Protein AF-A0AAW9W8R6-F1 (afdb_monomer_lite)

Organism: Streptococcus pneumoniae (NCBI:txid1313)

InterPro domains:
  IPR022267 Accessory Sec system protein Asp2 [PF16929] (9-100)

Sequence (101 aa):
VLIEDGQYSRDLFSYVKYFEPYTLFYNQNLQINDREVVDFLKKRCAQAIDFLSPQQLINDLSKSLFGGGYGDKLFPPTIQVNPNFTGAISYQGLDYVSLEG

Secondary structure (DSSP, 8-state):
-EE--GGGTTGGGGGGGG--TT--EEETT-----HHHHHHHHHTTPEEE--S-HHHHHHHHHHH--SS-------GGG----TT--SEEEEETTTEEEEE-

Structure (mmCIF, N/CA/C/O backbone):
data_AF-A0AAW9W8R6-F1
#
_entry.id   AF-A0AAW9W8R6-F1
#
loop_
_atom_site.group_PDB
_atom_site.id
_atom_site.type_symbol
_atom_site.label_atom_id
_atom_site.label_alt_id
_atom_site.label_comp_id
_atom_site.label_asym_id
_atom_site.label_entity_id
_atom_site.label_seq_id
_atom_sit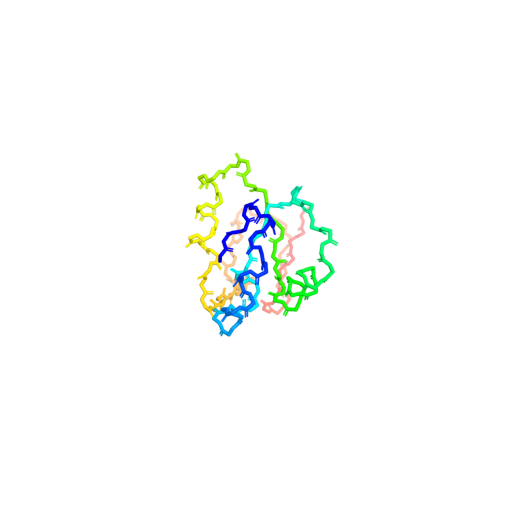e.pdbx_PDB_ins_code
_atom_site.Cartn_x
_atom_site.Cartn_y
_atom_site.Cartn_z
_atom_site.occupancy
_atom_site.B_iso_or_equiv
_atom_site.auth_seq_id
_atom_site.auth_comp_id
_atom_site.auth_asym_id
_atom_site.auth_atom_id
_atom_site.pdbx_PDB_model_num
ATOM 1 N N . VAL A 1 1 ? 10.897 4.285 -9.248 1.00 91.69 1 VAL A N 1
ATOM 2 C CA . VAL A 1 1 ? 11.190 4.435 -10.699 1.00 91.69 1 VAL A CA 1
ATOM 3 C C . VAL A 1 1 ? 9.977 4.000 -11.492 1.00 91.69 1 VAL A C 1
ATOM 5 O O . VAL A 1 1 ? 9.395 2.986 -11.128 1.00 91.69 1 VAL A O 1
ATOM 8 N N . LEU A 1 2 ? 9.606 4.751 -12.530 1.00 93.69 2 LEU A N 1
ATOM 9 C CA . LEU A 1 2 ? 8.534 4.389 -13.461 1.00 93.69 2 LEU A CA 1
ATOM 10 C C . LEU A 1 2 ? 9.154 3.848 -14.757 1.00 93.69 2 LEU A C 1
ATOM 12 O O . LEU A 1 2 ? 10.048 4.482 -15.310 1.00 93.69 2 LEU A O 1
ATOM 16 N N . ILE A 1 3 ? 8.700 2.684 -15.213 1.00 92.12 3 ILE A N 1
ATOM 17 C CA . ILE A 1 3 ? 9.134 2.017 -16.443 1.00 92.12 3 ILE A CA 1
ATOM 18 C C . ILE A 1 3 ? 7.966 2.069 -17.423 1.00 92.12 3 ILE A C 1
ATOM 20 O O . ILE A 1 3 ? 6.991 1.327 -17.295 1.00 92.12 3 ILE A O 1
ATOM 24 N N . GLU A 1 4 ? 8.054 2.987 -18.376 1.00 88.25 4 GLU A N 1
ATOM 25 C CA . GLU A 1 4 ? 7.040 3.153 -19.418 1.00 88.25 4 GLU A CA 1
ATOM 26 C C . GLU A 1 4 ? 7.368 2.319 -20.661 1.00 88.25 4 GLU A C 1
ATOM 28 O O . GLU A 1 4 ? 6.481 1.678 -21.221 1.00 88.25 4 GLU A O 1
ATOM 33 N N . ASP A 1 5 ? 8.651 2.253 -21.028 1.00 86.19 5 ASP A N 1
ATOM 34 C CA . ASP A 1 5 ? 9.152 1.445 -22.138 1.00 86.19 5 ASP A CA 1
ATOM 35 C C . ASP A 1 5 ? 10.074 0.322 -21.636 1.00 86.19 5 ASP A C 1
ATOM 37 O O . ASP A 1 5 ? 11.082 0.543 -20.958 1.00 86.19 5 ASP A O 1
ATOM 41 N N . GLY A 1 6 ? 9.726 -0.910 -22.003 1.00 82.62 6 GLY A N 1
ATOM 42 C CA . GLY A 1 6 ? 10.458 -2.121 -21.653 1.00 82.62 6 GLY A CA 1
ATOM 43 C C . GLY A 1 6 ? 11.820 -2.233 -22.341 1.00 82.62 6 GLY A C 1
ATOM 44 O O . GLY A 1 6 ? 12.691 -2.930 -21.819 1.00 82.62 6 GLY A O 1
ATOM 45 N N . GLN A 1 7 ? 12.040 -1.533 -23.460 1.00 85.75 7 GLN A N 1
ATOM 46 C CA . GLN A 1 7 ? 13.272 -1.628 -24.258 1.00 85.75 7 GLN A CA 1
ATOM 47 C C . GLN A 1 7 ? 14.533 -1.253 -23.467 1.00 85.75 7 GLN A C 1
ATOM 49 O O . GLN A 1 7 ? 15.575 -1.882 -23.636 1.00 85.75 7 GLN A O 1
ATOM 54 N N . TYR A 1 8 ? 14.421 -0.295 -22.544 1.00 85.75 8 TYR A N 1
ATOM 55 C CA . TYR A 1 8 ? 15.539 0.206 -21.732 1.00 85.75 8 TYR A CA 1
ATOM 56 C C . TYR A 1 8 ? 15.659 -0.484 -20.369 1.00 85.75 8 TYR A C 1
ATOM 58 O O . TYR A 1 8 ? 16.489 -0.121 -19.538 1.00 85.75 8 TYR A O 1
ATOM 66 N N . SER A 1 9 ? 14.837 -1.502 -20.099 1.00 87.56 9 SER A N 1
ATOM 67 C CA . SER A 1 9 ? 14.789 -2.118 -18.768 1.00 87.56 9 SER A CA 1
ATOM 68 C C . SER A 1 9 ? 16.082 -2.848 -18.390 1.00 87.56 9 SER A C 1
ATOM 70 O O . SER A 1 9 ? 16.368 -2.993 -17.203 1.00 87.56 9 SER A O 1
ATOM 72 N N . ARG A 1 10 ? 16.894 -3.272 -19.369 1.00 90.88 10 ARG A N 1
ATOM 73 C CA . ARG A 1 10 ? 18.225 -3.849 -19.110 1.00 90.88 10 ARG A CA 1
ATOM 74 C C . ARG A 1 10 ? 19.202 -2.835 -18.522 1.00 90.88 10 ARG A C 1
ATOM 76 O O . ARG A 1 10 ? 20.010 -3.204 -17.672 1.00 90.88 10 ARG A O 1
ATOM 83 N N . ASP A 1 11 ? 19.103 -1.565 -18.906 1.00 91.06 11 ASP A N 1
ATOM 84 C CA . ASP A 1 11 ? 20.018 -0.519 -18.434 1.00 91.06 11 ASP A CA 1
ATOM 85 C C . ASP A 1 11 ? 19.875 -0.294 -16.919 1.00 91.06 11 ASP A C 1
ATOM 87 O O . ASP A 1 11 ? 20.824 0.095 -16.233 1.00 91.06 11 ASP A O 1
ATOM 91 N N . LEU A 1 12 ? 18.707 -0.641 -16.362 1.00 90.81 12 LEU A N 1
ATOM 92 C CA . LEU A 1 12 ? 18.425 -0.598 -14.928 1.00 90.81 12 LEU A CA 1
ATOM 93 C C . LEU A 1 12 ? 19.276 -1.583 -14.115 1.00 90.81 12 LEU A C 1
ATOM 95 O O . LEU A 1 12 ? 19.459 -1.370 -12.915 1.00 90.81 12 LEU A O 1
ATOM 99 N N . PHE A 1 13 ? 19.836 -2.634 -14.726 1.00 92.19 13 PHE A N 1
ATOM 100 C CA . PHE A 1 13 ? 20.646 -3.626 -14.009 1.00 92.19 13 PHE A CA 1
ATOM 101 C C . PHE A 1 13 ? 21.887 -2.990 -13.375 1.00 92.19 13 PHE A C 1
ATOM 103 O O . PHE A 1 13 ? 22.252 -3.334 -12.251 1.00 92.19 13 PHE A O 1
ATOM 110 N N . SER A 1 14 ? 22.473 -1.985 -14.031 1.00 93.19 14 SER A N 1
ATOM 111 C CA . SER A 1 14 ? 23.612 -1.216 -13.510 1.00 93.19 14 SER A CA 1
ATOM 112 C C . SER A 1 14 ? 23.280 -0.438 -12.229 1.00 93.19 14 SER A C 1
ATOM 114 O O . SER A 1 14 ? 24.167 -0.119 -11.436 1.00 93.19 14 SER A O 1
ATOM 116 N N . TYR A 1 15 ? 21.995 -0.168 -11.988 1.00 91.38 15 TYR A N 1
ATOM 117 C CA . TYR A 1 15 ? 21.492 0.614 -10.857 1.00 91.38 15 TYR A CA 1
ATOM 118 C C . TYR A 1 15 ? 20.759 -0.241 -9.818 1.00 91.38 15 TYR A C 1
ATOM 120 O O . TYR A 1 15 ? 20.191 0.291 -8.867 1.00 91.38 15 TYR A O 1
ATOM 128 N N . VAL A 1 16 ? 20.823 -1.571 -9.938 1.00 89.94 16 VAL A N 1
ATOM 129 C CA . VAL A 1 16 ? 20.070 -2.536 -9.118 1.00 89.94 16 VAL A CA 1
ATOM 130 C C . VAL A 1 16 ? 20.215 -2.345 -7.605 1.00 89.94 16 VAL A C 1
ATOM 132 O O . VAL A 1 16 ? 19.304 -2.697 -6.855 1.00 89.94 16 VAL A O 1
ATOM 135 N N . LYS A 1 17 ? 21.348 -1.800 -7.146 1.00 91.12 17 LYS A N 1
ATOM 136 C CA . LYS A 1 17 ? 21.638 -1.536 -5.728 1.00 91.12 17 LYS A CA 1
ATOM 137 C C . LYS A 1 17 ? 20.869 -0.345 -5.143 1.00 91.12 17 LYS A C 1
ATOM 139 O O . LYS A 1 17 ? 20.807 -0.226 -3.929 1.00 91.12 17 LYS A O 1
ATOM 144 N N . TYR A 1 18 ? 20.312 0.518 -5.990 1.00 91.06 18 TYR A N 1
ATOM 145 C CA . TYR A 1 18 ? 19.547 1.700 -5.582 1.00 91.06 18 TYR A CA 1
ATOM 146 C C . TYR A 1 18 ? 18.038 1.448 -5.536 1.00 91.06 18 TYR A C 1
ATOM 148 O O . TYR A 1 18 ? 17.286 2.322 -5.118 1.00 91.06 18 TYR A O 1
ATOM 156 N N . PHE A 1 19 ? 17.584 0.277 -5.988 1.00 91.25 19 PHE A N 1
ATOM 157 C CA . PHE A 1 19 ? 16.168 -0.066 -6.007 1.00 91.25 19 PHE A CA 1
ATOM 158 C C . PHE A 1 19 ? 15.819 -0.934 -4.810 1.00 91.25 19 PHE A C 1
ATOM 160 O O . PHE A 1 19 ? 16.202 -2.106 -4.741 1.00 91.25 19 PHE A O 1
ATOM 167 N N . GLU A 1 20 ? 15.061 -0.351 -3.891 1.00 91.19 20 GLU A N 1
ATOM 168 C CA . GLU A 1 20 ? 14.418 -1.086 -2.812 1.00 91.19 20 GLU A CA 1
ATOM 169 C C . GLU A 1 20 ? 13.230 -1.898 -3.358 1.00 91.19 20 GLU A C 1
ATOM 171 O O . GLU A 1 20 ? 12.625 -1.506 -4.368 1.00 91.19 20 GLU A O 1
ATOM 176 N N . PRO A 1 21 ? 12.872 -3.031 -2.726 1.00 92.75 21 PRO A N 1
ATOM 177 C CA . PRO A 1 21 ? 11.663 -3.765 -3.079 1.00 92.75 21 PRO A CA 1
ATOM 178 C C . PRO A 1 21 ? 10.434 -2.850 -3.126 1.00 92.75 21 PRO A C 1
ATOM 180 O O . PRO A 1 21 ? 10.317 -1.930 -2.323 1.00 92.75 21 PRO A O 1
ATOM 183 N N . TYR A 1 22 ? 9.515 -3.109 -4.057 1.00 93.31 22 TYR A N 1
ATOM 184 C CA . TYR A 1 22 ? 8.263 -2.356 -4.227 1.00 93.31 22 TYR A CA 1
ATOM 185 C C . TYR A 1 22 ? 8.407 -0.892 -4.688 1.00 93.31 22 TYR A C 1
ATOM 187 O O . TYR A 1 22 ? 7.396 -0.205 -4.805 1.00 93.31 22 TYR A O 1
ATOM 195 N N . THR A 1 23 ? 9.614 -0.414 -5.024 1.00 93.00 23 THR A N 1
ATOM 196 C CA . THR A 1 23 ? 9.844 0.971 -5.508 1.00 93.00 23 THR A CA 1
ATOM 197 C C . THR A 1 23 ? 9.993 1.096 -7.032 1.00 93.00 23 THR A C 1
ATOM 199 O O . THR A 1 23 ? 10.183 2.195 -7.573 1.00 93.00 23 THR A O 1
ATOM 202 N N . LEU A 1 24 ? 9.914 -0.030 -7.746 1.00 94.44 24 LEU A N 1
ATOM 203 C CA . LEU A 1 24 ? 9.851 -0.092 -9.205 1.00 94.44 24 LEU A CA 1
ATOM 204 C C . LEU A 1 24 ? 8.398 -0.258 -9.645 1.00 94.44 24 LEU A C 1
ATOM 206 O O . LEU A 1 24 ? 7.696 -1.132 -9.143 1.00 94.44 24 LEU A O 1
ATOM 210 N N . PHE A 1 25 ? 7.982 0.540 -10.619 1.00 94.69 25 PHE A N 1
ATOM 211 C CA . PHE A 1 25 ? 6.635 0.533 -11.174 1.00 94.69 25 PHE A CA 1
ATOM 212 C C . PHE A 1 25 ? 6.727 0.418 -12.686 1.00 94.69 25 PHE A C 1
ATOM 214 O O . PHE A 1 25 ? 7.562 1.088 -13.289 1.00 94.69 25 PHE A O 1
ATOM 221 N N . TYR A 1 26 ? 5.882 -0.393 -13.305 1.00 94.25 26 TYR A N 1
ATOM 222 C CA . TYR A 1 26 ? 5.804 -0.505 -14.758 1.00 94.25 26 TYR A CA 1
ATOM 223 C C . TYR A 1 26 ? 4.356 -0.428 -15.222 1.00 94.25 26 TYR A C 1
ATOM 225 O O . TYR A 1 26 ? 3.445 -0.788 -14.474 1.00 94.25 26 TYR A O 1
ATOM 233 N N . ASN A 1 27 ? 4.143 0.042 -16.451 1.00 92.75 27 ASN A N 1
ATOM 234 C CA . ASN A 1 27 ? 2.806 0.075 -17.032 1.00 92.75 27 ASN A CA 1
ATOM 235 C C . ASN A 1 27 ? 2.241 -1.354 -17.099 1.00 92.75 27 ASN A C 1
ATOM 237 O O . ASN A 1 27 ? 2.873 -2.241 -17.666 1.00 92.75 27 ASN A O 1
ATOM 241 N N . GLN A 1 28 ? 1.052 -1.588 -16.549 1.00 91.44 28 GLN A N 1
ATOM 242 C CA . GLN A 1 28 ? 0.420 -2.914 -16.508 1.00 91.44 28 GLN A CA 1
ATOM 243 C C . GLN A 1 28 ? 0.243 -3.575 -17.886 1.00 91.44 28 GLN A C 1
ATOM 245 O O . GLN A 1 28 ? 0.196 -4.798 -17.984 1.00 91.44 28 GLN A O 1
ATOM 250 N N . ASN A 1 29 ? 0.175 -2.776 -18.953 1.00 90.12 29 ASN A N 1
ATOM 251 C CA . ASN A 1 29 ? 0.037 -3.261 -20.325 1.00 90.12 29 ASN A CA 1
ATOM 252 C C . ASN A 1 29 ? 1.388 -3.551 -21.002 1.00 90.12 29 ASN A C 1
ATOM 254 O O . ASN A 1 29 ? 1.424 -3.942 -22.171 1.00 90.12 29 ASN A O 1
ATOM 258 N N . LEU A 1 30 ? 2.502 -3.347 -20.294 1.00 89.62 30 LEU A N 1
ATOM 259 C CA . LEU A 1 30 ? 3.843 -3.513 -20.831 1.00 89.62 30 LEU A CA 1
ATOM 260 C C . LEU A 1 30 ? 4.143 -4.990 -21.116 1.00 89.62 30 LEU A C 1
ATOM 262 O O . LEU A 1 30 ? 4.090 -5.842 -20.230 1.00 89.62 30 LEU A O 1
ATOM 266 N N . GLN A 1 31 ? 4.515 -5.282 -22.362 1.00 87.81 31 GLN A N 1
ATOM 267 C CA . GLN A 1 31 ? 4.947 -6.611 -22.786 1.00 87.81 31 GLN A CA 1
ATOM 268 C C . GLN A 1 31 ? 6.471 -6.706 -22.708 1.00 87.81 31 GLN A C 1
ATOM 270 O O . GLN A 1 31 ? 7.183 -6.026 -23.447 1.00 87.81 31 GLN A O 1
ATOM 275 N N . ILE A 1 32 ? 6.977 -7.566 -21.823 1.00 87.00 32 ILE A N 1
ATOM 276 C CA . ILE A 1 32 ? 8.412 -7.821 -21.668 1.00 87.00 32 ILE A CA 1
ATOM 277 C C . ILE A 1 32 ? 8.690 -9.271 -22.052 1.00 87.00 32 ILE A C 1
ATOM 279 O O . ILE A 1 32 ? 8.360 -10.199 -21.318 1.00 87.00 32 ILE A O 1
ATOM 283 N N . ASN A 1 33 ? 9.333 -9.459 -23.203 1.00 86.94 33 ASN A N 1
ATOM 284 C CA . ASN A 1 33 ? 9.701 -10.787 -23.709 1.00 86.94 33 ASN A CA 1
ATOM 285 C C . ASN A 1 33 ? 11.053 -11.279 -23.168 1.00 86.94 33 ASN A C 1
ATOM 287 O O . ASN A 1 33 ? 11.403 -12.451 -23.309 1.00 86.94 33 ASN A O 1
ATOM 291 N N . ASP A 1 34 ? 11.826 -10.382 -22.560 1.00 91.12 34 ASP A N 1
ATOM 292 C CA . ASP A 1 34 ? 13.139 -10.686 -22.017 1.00 91.12 34 ASP A CA 1
ATOM 293 C C . ASP A 1 34 ? 13.044 -11.329 -20.628 1.00 91.12 34 ASP A C 1
ATOM 295 O O . ASP A 1 34 ? 12.611 -10.706 -19.657 1.00 91.12 34 ASP A O 1
ATOM 299 N N . ARG A 1 35 ? 13.498 -12.582 -20.528 1.00 92.88 35 ARG A N 1
ATOM 300 C CA . ARG A 1 35 ? 13.448 -13.371 -19.291 1.00 92.88 35 ARG A CA 1
ATOM 301 C C . ARG A 1 35 ? 14.272 -12.764 -18.161 1.00 92.88 35 ARG A C 1
ATOM 303 O O . ARG A 1 35 ? 13.822 -12.796 -17.021 1.00 92.88 35 ARG A O 1
ATOM 310 N N . GLU A 1 36 ? 15.443 -12.201 -18.452 1.00 94.06 36 GLU A N 1
ATOM 311 C CA . GLU A 1 36 ? 16.297 -11.626 -17.409 1.00 94.06 36 GLU A CA 1
ATOM 312 C C . GLU A 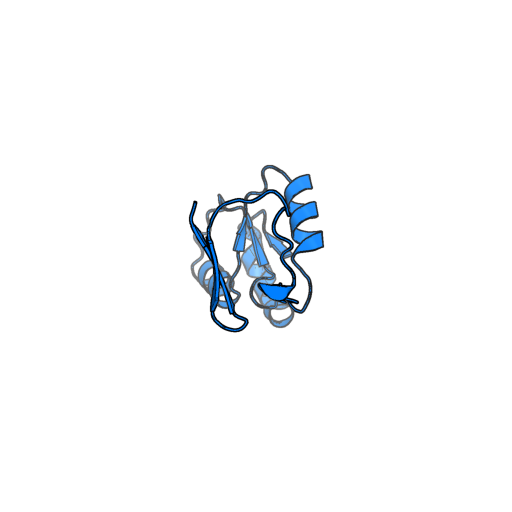1 36 ? 15.664 -10.370 -16.817 1.00 94.06 36 GLU A C 1
ATOM 314 O O . GLU A 1 36 ? 15.701 -10.164 -15.603 1.00 94.06 36 GLU A O 1
ATOM 319 N N . VAL A 1 37 ? 15.030 -9.553 -17.664 1.00 93.06 37 VAL A N 1
ATOM 320 C CA . VAL A 1 37 ? 14.288 -8.366 -17.223 1.00 93.06 37 VAL A CA 1
ATOM 321 C C . VAL A 1 37 ? 13.089 -8.775 -16.371 1.00 93.06 37 VAL A C 1
ATOM 323 O O . VAL A 1 37 ? 12.889 -8.217 -15.293 1.00 93.06 37 VAL A O 1
ATOM 326 N N . VAL A 1 38 ? 12.321 -9.779 -16.803 1.00 93.31 38 VAL A N 1
ATOM 327 C CA . VAL A 1 38 ? 11.197 -10.313 -16.017 1.00 93.31 38 VAL A CA 1
ATOM 328 C C . VAL A 1 38 ? 11.673 -10.812 -14.650 1.00 93.31 38 VAL A C 1
ATOM 330 O O . VAL A 1 38 ? 11.059 -10.496 -13.628 1.00 93.31 38 VAL A O 1
ATOM 333 N N . ASP A 1 39 ? 12.781 -11.550 -14.600 1.00 94.25 39 ASP A N 1
ATOM 334 C CA . ASP A 1 39 ? 13.347 -12.050 -13.347 1.00 94.25 39 ASP A CA 1
ATOM 335 C C . ASP A 1 39 ? 13.866 -10.922 -12.447 1.00 94.25 39 ASP A C 1
ATOM 337 O O . ASP A 1 39 ? 13.686 -10.976 -11.228 1.00 94.25 39 ASP A O 1
ATOM 341 N N . PHE A 1 40 ? 14.473 -9.881 -13.017 1.00 93.12 40 PHE A N 1
ATOM 342 C CA . PHE A 1 40 ? 14.885 -8.682 -12.287 1.00 93.12 40 PHE A CA 1
ATOM 343 C C . PHE A 1 40 ? 13.689 -7.968 -11.644 1.00 93.12 40 PHE A C 1
ATOM 345 O O . PHE A 1 40 ? 13.716 -7.696 -10.440 1.00 93.12 40 PHE A O 1
ATOM 352 N N . LEU A 1 41 ? 12.623 -7.721 -12.413 1.00 93.31 41 LEU A N 1
ATOM 353 C CA . LEU A 1 41 ? 11.407 -7.074 -11.918 1.00 93.31 41 LEU A CA 1
ATOM 354 C C . LEU A 1 41 ? 10.764 -7.887 -10.790 1.00 93.31 41 LEU A C 1
ATOM 356 O O . LEU A 1 41 ? 10.391 -7.323 -9.761 1.00 93.31 41 LEU A O 1
ATOM 360 N N . LYS A 1 42 ? 10.721 -9.219 -10.925 1.00 93.81 42 LYS A N 1
ATOM 361 C CA . LYS A 1 42 ? 10.243 -10.124 -9.867 1.00 93.81 42 LYS A CA 1
ATOM 362 C C . LYS A 1 42 ? 11.099 -10.045 -8.605 1.00 93.81 42 LYS A C 1
ATOM 364 O O . LYS A 1 42 ? 10.559 -9.873 -7.518 1.00 93.81 42 LYS A O 1
ATOM 369 N N . LYS A 1 43 ? 12.429 -10.117 -8.728 1.00 94.00 43 LYS A N 1
ATOM 370 C CA . LYS A 1 43 ? 13.366 -10.027 -7.587 1.00 94.00 43 LYS A CA 1
ATOM 371 C C . LYS A 1 43 ? 13.289 -8.692 -6.844 1.00 94.00 43 LYS A C 1
ATOM 373 O O . LYS A 1 43 ? 13.709 -8.609 -5.692 1.00 94.00 43 LYS A O 1
ATOM 378 N N . ARG A 1 44 ? 12.799 -7.641 -7.503 1.00 94.25 44 ARG A N 1
ATOM 379 C CA . ARG A 1 44 ? 12.590 -6.308 -6.923 1.00 94.25 44 ARG A CA 1
ATOM 380 C C . ARG A 1 44 ? 11.139 -6.029 -6.535 1.00 94.25 44 ARG A C 1
ATOM 382 O O . ARG A 1 44 ? 10.836 -4.911 -6.128 1.00 94.25 44 ARG A O 1
ATOM 389 N N . CYS A 1 45 ? 10.261 -7.026 -6.624 1.00 95.25 45 CYS A N 1
ATOM 390 C CA . CYS A 1 45 ? 8.832 -6.884 -6.356 1.00 95.25 45 CYS A CA 1
ATOM 391 C C . CYS A 1 45 ? 8.223 -5.677 -7.093 1.00 95.25 45 CYS A C 1
ATOM 393 O O . CYS A 1 45 ? 7.496 -4.881 -6.499 1.00 95.25 45 CYS A O 1
ATOM 395 N N . ALA A 1 46 ? 8.589 -5.497 -8.366 1.00 95.19 46 ALA A N 1
ATOM 396 C CA . ALA A 1 46 ? 8.095 -4.389 -9.170 1.00 95.19 46 ALA A CA 1
ATOM 397 C C . ALA A 1 46 ? 6.571 -4.474 -9.331 1.00 95.19 46 ALA A C 1
ATOM 399 O O . ALA A 1 46 ? 6.017 -5.558 -9.528 1.00 95.19 46 ALA A O 1
ATOM 400 N N . GLN A 1 47 ? 5.902 -3.328 -9.267 1.00 95.12 47 GLN A N 1
ATOM 401 C CA . GLN A 1 47 ? 4.447 -3.239 -9.266 1.00 95.12 47 GLN A CA 1
ATOM 402 C C . GLN A 1 47 ? 3.925 -2.846 -10.653 1.00 95.12 47 GLN A C 1
ATOM 404 O O . GLN A 1 47 ? 4.376 -1.859 -11.237 1.00 95.12 47 GLN A O 1
ATOM 409 N N . ALA A 1 48 ? 2.964 -3.610 -11.168 1.00 94.31 48 ALA A N 1
ATOM 410 C CA . ALA A 1 48 ? 2.201 -3.232 -12.353 1.00 94.31 48 ALA A CA 1
ATOM 411 C C . ALA A 1 48 ? 1.191 -2.145 -11.970 1.00 94.31 48 ALA A C 1
ATOM 413 O O . ALA A 1 48 ? 0.386 -2.363 -11.064 1.00 94.31 48 ALA A O 1
ATOM 414 N N . ILE A 1 49 ? 1.223 -0.995 -12.641 1.00 93.12 49 ILE A N 1
ATOM 415 C CA . ILE A 1 49 ? 0.280 0.105 -12.407 1.00 93.12 49 ILE A CA 1
ATOM 416 C C . ILE A 1 49 ? -0.263 0.624 -13.738 1.00 93.12 49 ILE A C 1
ATOM 418 O O . ILE A 1 49 ? 0.417 0.594 -14.763 1.00 93.12 49 ILE A O 1
ATOM 422 N N . ASP A 1 50 ? -1.501 1.106 -13.726 1.00 91.25 50 ASP A N 1
ATOM 423 C CA . ASP A 1 50 ? -2.083 1.820 -14.852 1.00 91.25 50 ASP A CA 1
ATOM 424 C C . ASP A 1 50 ? -1.521 3.245 -14.979 1.00 91.25 50 ASP A C 1
ATOM 426 O O . ASP A 1 50 ? -1.627 4.057 -14.060 1.00 91.25 50 ASP A O 1
ATOM 430 N N . PHE A 1 51 ? -0.927 3.563 -16.130 1.00 92.44 51 PHE A N 1
ATOM 431 C CA . PHE A 1 51 ? -0.371 4.891 -16.408 1.00 92.44 51 PHE A CA 1
ATOM 432 C C . PHE A 1 51 ? -1.358 5.805 -17.159 1.00 92.44 51 PHE A C 1
ATOM 434 O O . PHE A 1 51 ? -1.020 6.953 -17.440 1.00 92.44 51 PHE A O 1
ATOM 441 N N . LEU A 1 52 ? -2.585 5.346 -17.459 1.00 92.06 52 LEU A N 1
ATOM 442 C CA . LEU A 1 52 ? -3.589 6.119 -18.210 1.00 92.06 52 LEU A CA 1
ATOM 443 C C . LEU A 1 52 ? -4.028 7.422 -17.516 1.00 92.06 52 LEU A C 1
ATOM 445 O O . LEU A 1 52 ? -4.466 8.353 -18.193 1.00 92.06 52 LEU A O 1
ATOM 449 N N . SER A 1 53 ? -3.864 7.516 -16.192 1.00 93.44 53 SER A N 1
ATOM 450 C CA . SER A 1 53 ? -4.197 8.702 -15.388 1.00 93.44 53 SER A CA 1
ATOM 451 C C . SER A 1 53 ? -2.968 9.246 -14.639 1.00 93.44 53 SER A C 1
ATOM 453 O O . SER A 1 53 ? -2.860 9.063 -13.422 1.00 93.44 53 SER A O 1
ATOM 455 N N . PRO A 1 54 ? -2.040 9.965 -15.307 1.00 92.44 54 PRO A N 1
ATOM 456 C CA . PRO A 1 54 ? -0.768 10.385 -14.707 1.00 92.44 54 PRO A CA 1
ATOM 457 C C . PRO A 1 54 ? -0.915 11.222 -13.432 1.00 92.44 54 PRO A C 1
ATOM 459 O O . PRO A 1 54 ? -0.159 11.044 -12.480 1.00 92.44 54 PRO A O 1
ATOM 462 N N . GLN A 1 55 ? -1.911 12.112 -13.372 1.00 94.75 55 GLN A N 1
ATOM 463 C CA . GLN A 1 55 ? -2.129 12.943 -12.184 1.00 94.75 55 GLN A CA 1
ATOM 464 C C . GLN A 1 55 ? -2.549 12.107 -10.970 1.00 94.75 55 GLN A C 1
ATOM 466 O O . GLN A 1 55 ? -2.118 12.383 -9.851 1.00 94.75 55 GLN A O 1
ATOM 471 N N . GLN A 1 56 ? -3.378 11.084 -11.185 1.00 93.88 56 GLN A N 1
ATOM 472 C CA . GLN A 1 56 ? -3.774 10.163 -10.126 1.00 93.88 56 GLN A CA 1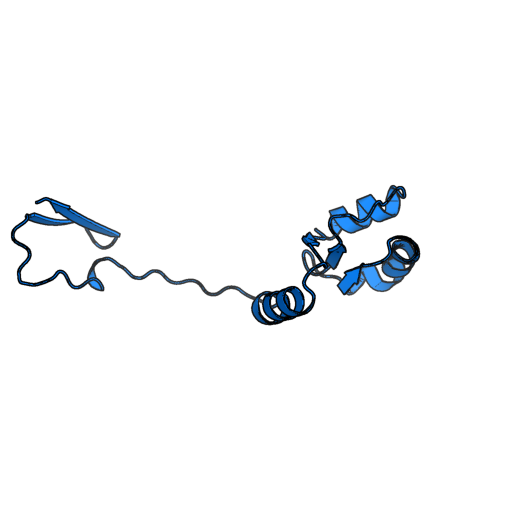
ATOM 473 C C . GLN A 1 56 ? -2.570 9.345 -9.656 1.00 93.88 56 GLN A C 1
ATOM 475 O O . GLN A 1 56 ? -2.317 9.291 -8.459 1.00 93.88 56 GLN A O 1
ATOM 480 N N . LEU A 1 57 ? -1.765 8.830 -10.591 1.00 93.88 57 LEU A N 1
ATOM 481 C CA . LEU A 1 57 ? -0.532 8.111 -10.275 1.00 93.88 57 LEU A CA 1
ATOM 482 C C . LEU A 1 57 ? 0.420 8.948 -9.408 1.00 93.88 57 LEU A C 1
ATOM 484 O O . LEU A 1 57 ? 0.913 8.470 -8.390 1.00 93.88 57 LEU A O 1
ATOM 488 N N . ILE A 1 58 ? 0.659 10.210 -9.774 1.00 93.75 58 ILE A N 1
ATOM 489 C CA . ILE A 1 58 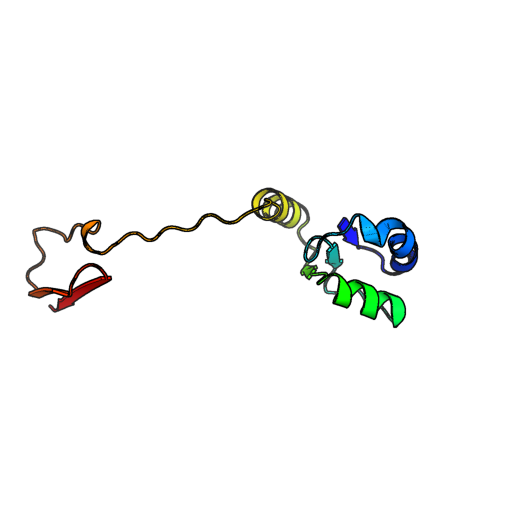? 1.501 11.121 -8.986 1.00 93.75 58 ILE A CA 1
ATOM 490 C C . ILE A 1 58 ? 0.918 11.319 -7.583 1.00 93.75 58 ILE A C 1
ATOM 492 O O . ILE A 1 58 ? 1.652 11.250 -6.595 1.00 93.75 58 ILE A O 1
ATOM 496 N N . ASN A 1 59 ? -0.395 11.538 -7.482 1.00 94.56 59 ASN A N 1
ATOM 497 C CA . ASN A 1 59 ? -1.066 11.717 -6.198 1.00 94.56 59 ASN A CA 1
ATOM 498 C C . ASN A 1 59 ? -0.922 10.474 -5.308 1.00 94.56 59 ASN A C 1
ATOM 500 O O . ASN A 1 59 ? -0.628 10.617 -4.120 1.00 94.56 59 ASN A O 1
ATOM 504 N N . ASP A 1 60 ? -1.074 9.279 -5.872 1.00 92.88 60 ASP A N 1
ATOM 505 C CA . ASP A 1 60 ? -0.945 8.016 -5.147 1.00 92.88 60 ASP A CA 1
ATOM 506 C C . ASP A 1 60 ? 0.497 7.800 -4.673 1.00 92.88 60 ASP A C 1
ATOM 508 O O . ASP A 1 60 ? 0.726 7.569 -3.486 1.00 92.88 60 ASP A O 1
ATOM 512 N N . LEU A 1 61 ? 1.485 7.973 -5.557 1.00 93.00 61 LEU A N 1
ATOM 513 C CA . LEU A 1 61 ? 2.905 7.822 -5.217 1.00 93.00 61 LEU A CA 1
ATOM 514 C C . LEU A 1 61 ? 3.363 8.830 -4.160 1.00 93.00 61 LEU A C 1
ATOM 516 O O . LEU A 1 61 ? 4.111 8.467 -3.253 1.00 93.00 61 LEU A O 1
ATOM 520 N N . SER A 1 62 ? 2.878 10.075 -4.231 1.00 92.12 62 SER A N 1
ATOM 521 C CA . SER A 1 62 ? 3.193 11.117 -3.242 1.00 92.12 62 SER A CA 1
ATOM 522 C C . SER A 1 62 ? 2.719 10.773 -1.827 1.00 92.12 62 SER A C 1
ATOM 524 O O . SER A 1 62 ? 3.247 11.309 -0.854 1.00 92.12 62 SER A O 1
ATOM 526 N N . LYS A 1 63 ? 1.733 9.875 -1.711 1.00 91.44 63 LYS A N 1
ATOM 527 C CA . LYS A 1 63 ? 1.130 9.458 -0.445 1.00 91.44 63 LYS A CA 1
ATOM 528 C C . LYS A 1 63 ? 1.506 8.044 -0.031 1.00 91.44 63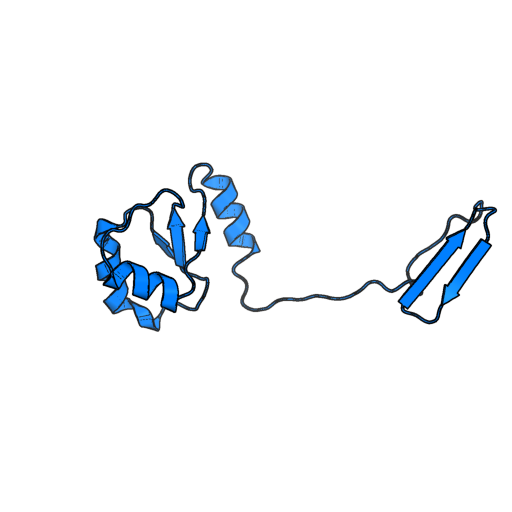 LYS A C 1
ATOM 530 O O . LYS A 1 63 ? 1.228 7.707 1.109 1.00 91.44 63 LYS A O 1
ATOM 535 N N . SER A 1 64 ? 2.087 7.223 -0.909 1.00 88.25 64 SER A N 1
ATOM 536 C CA . SER A 1 64 ? 2.371 5.808 -0.631 1.00 88.25 64 SER A CA 1
ATOM 537 C C . SER A 1 64 ? 3.854 5.494 -0.420 1.00 88.25 64 SER A C 1
ATOM 539 O O . SER A 1 64 ? 4.176 4.532 0.272 1.00 88.25 64 SER A O 1
ATOM 541 N N . LEU A 1 65 ? 4.770 6.305 -0.960 1.00 89.50 65 LEU A N 1
ATOM 542 C CA . LEU A 1 65 ? 6.219 6.066 -0.904 1.00 89.50 65 LEU A CA 1
ATOM 543 C C . LEU A 1 65 ? 6.887 6.639 0.356 1.00 89.50 65 LEU A C 1
ATOM 545 O O . LEU A 1 65 ? 7.887 7.354 0.281 1.00 89.50 65 LEU A O 1
ATOM 549 N N . PHE A 1 66 ? 6.338 6.338 1.527 1.00 87.81 66 PHE A N 1
ATOM 550 C CA . PHE A 1 66 ? 6.936 6.695 2.812 1.00 87.81 66 PHE A CA 1
ATOM 551 C C . PHE A 1 66 ? 7.641 5.476 3.434 1.00 87.81 66 PHE A C 1
ATOM 553 O O . PHE A 1 66 ? 7.203 4.340 3.280 1.00 87.81 66 PHE A O 1
ATOM 560 N N . GLY A 1 67 ? 8.748 5.698 4.152 1.00 85.25 67 GLY A N 1
ATOM 561 C CA . GLY A 1 67 ? 9.640 4.621 4.619 1.00 85.25 67 GLY A CA 1
ATOM 562 C C . GLY A 1 67 ? 9.114 3.736 5.761 1.00 85.25 67 GLY A C 1
ATOM 563 O O . GLY A 1 67 ? 9.819 2.826 6.187 1.00 85.25 67 GLY A O 1
ATOM 564 N N . GLY A 1 68 ? 7.911 3.983 6.287 1.00 86.06 68 GLY A N 1
ATOM 565 C CA . GLY A 1 68 ? 7.347 3.193 7.384 1.00 86.06 68 GLY A CA 1
ATOM 566 C C . GLY A 1 68 ? 5.857 3.434 7.615 1.00 86.06 68 GLY A C 1
ATOM 567 O O . GLY A 1 68 ? 5.376 4.554 7.501 1.00 86.06 68 GLY A O 1
ATOM 568 N N . GLY A 1 69 ? 5.118 2.378 7.950 1.00 87.19 69 GLY A N 1
ATOM 569 C CA . GLY A 1 69 ? 3.687 2.459 8.246 1.00 87.19 69 GLY A CA 1
ATOM 570 C C . GLY A 1 69 ? 3.398 2.895 9.678 1.00 87.19 69 GLY A C 1
ATOM 571 O O . GLY A 1 69 ? 4.105 2.510 10.607 1.00 87.19 69 GLY A O 1
ATOM 572 N N . TYR A 1 70 ? 2.313 3.645 9.857 1.00 91.06 70 TYR A N 1
ATOM 573 C CA . TYR A 1 70 ? 1.678 3.838 11.156 1.00 91.06 70 TYR A CA 1
ATOM 574 C C . TYR A 1 70 ? 0.274 3.238 11.118 1.00 91.06 70 TYR A C 1
ATOM 576 O O . TYR A 1 70 ? -0.453 3.399 10.138 1.00 91.06 70 TYR A O 1
ATOM 584 N N . GLY A 1 71 ? -0.099 2.552 12.191 1.00 93.25 71 GLY A N 1
ATOM 585 C CA . GLY A 1 71 ? -1.430 2.000 12.366 1.00 93.25 71 GLY A CA 1
ATOM 586 C C . GLY A 1 71 ? -1.755 1.921 13.846 1.00 93.25 71 GLY A C 1
ATOM 587 O O . GLY A 1 71 ? -0.937 1.449 14.633 1.00 93.25 71 GLY A O 1
ATOM 588 N N . ASP A 1 72 ? -2.948 2.378 14.200 1.00 93.75 72 ASP A N 1
ATOM 589 C CA . ASP A 1 72 ? -3.488 2.298 15.550 1.00 93.75 72 ASP A CA 1
ATOM 590 C C . ASP A 1 72 ? -4.980 1.963 15.478 1.00 93.75 72 ASP A C 1
ATOM 592 O O . ASP A 1 72 ? -5.638 2.207 14.460 1.00 93.75 72 ASP A O 1
ATOM 596 N N . LYS A 1 73 ? -5.505 1.353 16.538 1.00 91.88 73 LYS A N 1
ATOM 597 C CA . LYS A 1 73 ? -6.905 0.944 16.621 1.00 91.88 73 LYS A CA 1
ATOM 598 C C . LYS A 1 73 ? -7.669 1.900 17.521 1.00 91.88 73 LYS A C 1
ATOM 600 O O . LYS A 1 73 ? -7.255 2.199 18.635 1.00 91.88 73 LYS A O 1
ATOM 605 N N . LEU A 1 74 ? -8.847 2.306 17.063 1.00 91.50 74 LEU A N 1
ATOM 606 C CA . LEU A 1 74 ? -9.851 2.882 17.947 1.00 91.50 74 LEU A CA 1
ATOM 607 C C . LEU A 1 74 ? -10.594 1.736 18.633 1.00 91.50 74 LEU A C 1
ATOM 609 O O . LEU A 1 74 ? -11.134 0.853 17.967 1.00 91.50 74 LEU A O 1
ATOM 613 N N . PHE A 1 75 ? -10.596 1.739 19.962 1.00 91.19 75 PHE A N 1
ATOM 614 C CA . PHE A 1 75 ? -11.220 0.683 20.756 1.00 91.19 75 PHE A CA 1
ATOM 615 C C . PHE A 1 75 ? -12.687 1.013 21.060 1.00 91.19 75 PHE A C 1
ATOM 617 O O . PHE A 1 75 ? -13.019 2.195 21.182 1.00 91.19 75 PHE A O 1
ATOM 624 N N . PRO A 1 76 ? -13.564 0.013 21.261 1.00 93.44 76 PRO A N 1
ATOM 625 C CA . PRO A 1 76 ? -14.958 0.213 21.653 1.00 93.44 76 PRO A CA 1
ATOM 626 C C . PRO A 1 76 ? -15.238 1.267 22.741 1.00 93.44 76 PRO A C 1
ATOM 628 O O . PRO A 1 76 ? -16.229 1.977 22.597 1.00 93.44 76 PRO A O 1
ATOM 631 N N . PRO A 1 77 ? -14.399 1.472 23.780 1.00 88.06 77 PRO A N 1
ATOM 632 C CA . PRO A 1 77 ? -14.610 2.551 24.752 1.00 88.06 77 PRO A CA 1
ATOM 633 C C . PRO A 1 77 ? -14.558 3.972 24.163 1.00 88.06 77 PRO A C 1
ATOM 635 O O . PRO A 1 77 ? -15.024 4.913 24.796 1.00 88.06 77 PRO A O 1
ATOM 638 N N . THR A 1 78 ? -13.995 4.145 22.963 1.00 91.81 78 THR A N 1
ATOM 639 C CA . THR A 1 78 ? -13.995 5.425 22.230 1.00 91.81 78 THR A CA 1
ATOM 640 C C . THR A 1 78 ? -15.309 5.690 21.485 1.00 91.81 78 THR A C 1
ATOM 642 O O . THR A 1 78 ? -15.525 6.799 20.997 1.00 91.81 78 THR A O 1
ATOM 645 N N . ILE A 1 79 ? -16.204 4.699 21.405 1.00 91.81 79 ILE A N 1
ATOM 646 C CA . ILE A 1 79 ? -17.492 4.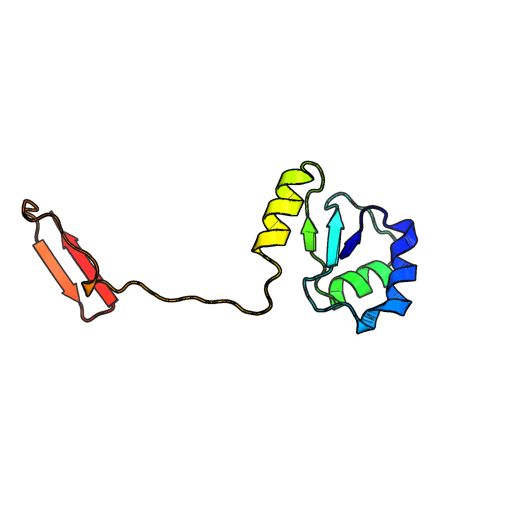798 20.715 1.00 91.81 79 ILE A CA 1
ATOM 647 C C . ILE A 1 79 ? -18.536 5.387 21.668 1.00 91.81 79 ILE A C 1
ATOM 649 O O . ILE A 1 79 ? -18.768 4.867 22.758 1.00 91.81 79 ILE A O 1
ATOM 653 N N . GLN A 1 80 ? -19.219 6.443 21.226 1.00 92.50 80 GLN A N 1
ATOM 654 C CA . GLN A 1 80 ? -20.372 7.012 21.924 1.00 92.50 80 GLN A CA 1
ATOM 655 C C . GLN A 1 80 ? -21.667 6.532 21.264 1.00 92.50 80 GLN A C 1
ATOM 657 O O . GLN A 1 80 ? -21.952 6.876 20.117 1.00 92.50 80 GLN A O 1
ATOM 662 N N . VAL A 1 81 ? -22.458 5.738 21.989 1.00 91.62 81 VAL A N 1
ATOM 663 C CA . VAL A 1 81 ? -23.797 5.325 21.544 1.00 91.62 81 VAL A CA 1
ATOM 664 C C . VAL A 1 81 ? -24.778 6.470 21.791 1.00 91.62 81 VAL A C 1
ATOM 666 O O . VAL A 1 81 ? -24.705 7.148 22.816 1.00 91.62 81 VAL A O 1
ATOM 669 N N . ASN A 1 82 ? -25.696 6.702 20.848 1.00 94.19 82 ASN A N 1
ATOM 670 C CA . ASN A 1 82 ? -26.728 7.726 21.000 1.00 94.19 82 ASN A CA 1
ATOM 671 C C . ASN A 1 82 ? -27.534 7.478 22.298 1.00 94.19 82 ASN A C 1
ATOM 673 O O . ASN A 1 82 ? -28.046 6.370 22.462 1.00 94.19 82 ASN A O 1
ATOM 677 N N . PRO A 1 83 ? -27.710 8.480 23.183 1.00 91.81 83 PRO A N 1
ATOM 678 C CA . PRO A 1 83 ? -28.448 8.314 24.440 1.00 91.81 83 PRO A CA 1
ATOM 679 C C . PRO A 1 83 ? -29.907 7.864 24.281 1.00 91.81 83 PRO A C 1
ATOM 681 O O . PRO A 1 83 ? -30.483 7.328 25.220 1.00 91.81 83 PRO A O 1
ATOM 684 N N . ASN A 1 84 ? -30.506 8.078 23.106 1.00 96.19 84 ASN A N 1
ATOM 685 C CA . ASN A 1 84 ? -31.875 7.667 22.797 1.00 96.19 84 ASN A CA 1
ATOM 686 C C . ASN A 1 84 ? -31.969 6.235 22.238 1.00 96.19 84 ASN A C 1
ATOM 688 O O . ASN A 1 84 ? -33.040 5.825 21.795 1.00 96.19 84 ASN A O 1
ATOM 692 N N . PHE A 1 85 ? -30.870 5.478 22.199 1.00 95.88 85 PHE A N 1
ATOM 693 C CA . PHE A 1 85 ? -30.904 4.074 21.802 1.00 95.88 85 PHE A CA 1
ATOM 694 C C . PHE A 1 85 ? -31.620 3.234 22.870 1.00 95.88 85 PHE A C 1
ATOM 696 O O . PHE A 1 85 ? -31.235 3.243 24.035 1.00 95.88 85 PHE A O 1
ATOM 703 N N . THR A 1 86 ? -32.670 2.512 22.471 1.00 96.44 86 THR A N 1
ATOM 704 C CA . THR A 1 86 ? -33.517 1.719 23.383 1.00 96.44 86 THR A CA 1
ATOM 705 C C . THR A 1 86 ? -33.170 0.231 23.421 1.00 96.44 86 THR A C 1
ATOM 707 O O . THR A 1 86 ? -33.764 -0.504 24.206 1.00 96.44 86 THR A O 1
ATOM 710 N N . GLY A 1 87 ? -32.260 -0.225 22.557 1.00 96.00 87 GLY A N 1
ATOM 711 C CA . GLY A 1 87 ? -31.793 -1.609 22.533 1.00 96.00 87 GLY A CA 1
ATOM 712 C C . GLY A 1 87 ? -30.825 -1.939 23.676 1.00 96.00 87 GLY A C 1
ATOM 713 O O . GLY A 1 87 ? -30.372 -1.065 24.417 1.00 96.00 87 GLY A O 1
ATOM 714 N N . ALA A 1 88 ? -30.480 -3.215 23.811 1.00 95.19 88 ALA A N 1
ATOM 715 C CA . ALA A 1 88 ? -29.448 -3.681 24.721 1.00 95.19 88 ALA A CA 1
ATOM 716 C C . ALA A 1 88 ? -28.047 -3.319 24.203 1.00 95.19 88 ALA A C 1
ATOM 718 O O . ALA A 1 88 ? -27.732 -3.477 23.023 1.00 95.19 88 ALA A O 1
ATOM 719 N N . ILE A 1 89 ? -27.193 -2.856 25.117 1.00 94.00 89 ILE A N 1
ATOM 720 C CA . ILE A 1 89 ? -25.779 -2.556 24.872 1.00 94.00 89 ILE A CA 1
ATOM 721 C C . ILE A 1 89 ? -24.948 -3.469 25.773 1.00 94.00 89 ILE A C 1
ATOM 723 O O . ILE A 1 89 ? -25.163 -3.501 26.984 1.00 94.00 89 ILE A O 1
ATOM 727 N N . SER A 1 90 ? -23.981 -4.186 25.203 1.00 93.06 90 SER A N 1
ATOM 728 C CA . SER A 1 90 ? -23.083 -5.070 25.953 1.00 93.06 90 SER A CA 1
ATOM 729 C C . SER A 1 90 ? -21.633 -4.862 25.531 1.00 93.06 90 SER A C 1
ATOM 731 O O . SER A 1 90 ? -21.297 -5.017 24.361 1.00 93.06 90 SER A O 1
ATOM 733 N N . TYR A 1 91 ? -20.760 -4.528 26.481 1.00 91.81 91 TYR A N 1
ATOM 734 C CA . TYR A 1 91 ? -19.318 -4.410 26.250 1.00 91.81 91 TYR A CA 1
ATOM 735 C C . TYR A 1 91 ? -18.627 -5.711 26.666 1.00 91.81 91 TYR A C 1
ATOM 737 O O . TYR A 1 91 ? -18.713 -6.117 27.826 1.00 91.81 91 TYR A O 1
ATOM 745 N N . GLN A 1 92 ? -17.931 -6.366 25.734 1.00 90.81 92 GLN A N 1
ATOM 746 C CA . GLN A 1 92 ? -17.206 -7.612 25.999 1.00 90.81 92 GLN A CA 1
ATOM 747 C C . GLN A 1 92 ? -15.706 -7.313 26.063 1.00 90.81 92 GLN A C 1
ATOM 749 O O . GLN A 1 92 ? -14.970 -7.421 25.081 1.00 90.81 92 GLN A O 1
ATOM 754 N N . GLY A 1 93 ? -15.269 -6.882 27.247 1.00 88.25 93 GLY A N 1
ATOM 755 C CA . GLY A 1 93 ? -13.906 -6.408 27.464 1.00 88.25 93 GLY A CA 1
ATOM 756 C C . GLY A 1 93 ? -13.643 -5.079 26.753 1.00 88.25 93 GLY A C 1
ATOM 757 O O . GLY A 1 93 ? -14.502 -4.200 26.727 1.00 88.25 93 GLY A O 1
ATOM 758 N N . LEU A 1 94 ? -12.436 -4.931 26.203 1.00 89.81 94 LEU A N 1
ATOM 759 C CA . LEU A 1 94 ? -12.007 -3.711 25.511 1.00 89.81 94 LEU A CA 1
ATOM 760 C C . LEU A 1 94 ? -12.134 -3.794 23.991 1.00 89.81 94 LEU A C 1
ATOM 762 O O . LEU A 1 94 ? -11.966 -2.773 23.336 1.00 89.81 94 LEU A O 1
ATOM 766 N N . ASP A 1 95 ? -12.425 -4.974 23.442 1.00 93.00 95 ASP A N 1
ATOM 767 C CA . ASP A 1 95 ? -12.311 -5.244 22.005 1.00 93.00 95 ASP A CA 1
ATOM 768 C C . ASP A 1 95 ? -13.659 -5.302 21.283 1.00 93.00 95 ASP A C 1
ATOM 770 O O . ASP A 1 95 ? -13.709 -5.114 20.068 1.00 93.00 95 ASP A O 1
ATOM 774 N N . TYR A 1 96 ? -14.761 -5.494 22.017 1.00 93.44 96 TYR A N 1
ATOM 775 C CA . TYR A 1 96 ? -16.085 -5.636 21.416 1.00 93.44 96 TYR A CA 1
ATOM 776 C C . TYR A 1 96 ? -17.168 -4.849 22.154 1.00 93.44 96 TYR A C 1
ATOM 778 O O . TYR A 1 96 ? -17.193 -4.761 23.384 1.00 93.44 96 TYR A O 1
ATOM 786 N N . VAL A 1 97 ? -18.120 -4.343 21.372 1.00 94.38 97 VAL A N 1
ATOM 787 C CA . VAL A 1 97 ? -19.413 -3.828 21.826 1.00 94.38 97 VAL A CA 1
ATOM 788 C C . VAL A 1 97 ? -20.510 -4.477 20.976 1.00 94.38 97 VAL A C 1
ATOM 790 O O . VAL A 1 97 ? -20.390 -4.530 19.754 1.00 94.38 97 VAL A O 1
ATOM 793 N N . SER A 1 98 ? -21.552 -5.000 21.619 1.00 94.62 98 SER A N 1
ATOM 794 C CA . SER A 1 98 ? -22.760 -5.539 20.989 1.00 94.62 98 SER A CA 1
ATOM 795 C C . SER A 1 98 ? -23.913 -4.564 21.197 1.00 94.62 98 SER A C 1
ATOM 797 O O . SER A 1 98 ? -24.092 -4.047 22.303 1.00 94.62 98 SER A O 1
ATOM 799 N N . LEU A 1 99 ? -24.679 -4.323 20.136 1.00 94.75 99 LEU A N 1
ATOM 800 C CA . LEU A 1 99 ? -25.899 -3.522 20.136 1.00 94.75 99 LEU A CA 1
ATOM 801 C C . LEU A 1 99 ? -27.024 -4.403 19.582 1.00 94.75 99 LEU A C 1
ATOM 803 O O . LEU A 1 99 ? -26.944 -4.843 18.437 1.00 94.75 99 LEU A O 1
ATOM 807 N N . GLU A 1 100 ? -28.055 -4.658 20.381 1.00 95.56 100 GLU A N 1
ATOM 808 C CA . GLU A 1 100 ? -29.202 -5.505 20.024 1.00 95.56 100 GLU A CA 1
ATOM 809 C C . GLU A 1 100 ? -30.492 -4.707 20.226 1.00 95.56 100 GLU A C 1
ATOM 811 O O . GLU A 1 100 ? -30.705 -4.174 21.309 1.00 95.56 100 GLU A O 1
ATOM 816 N N . GLY A 1 101 ? -31.361 -4.586 19.222 1.00 84.19 101 GLY A N 1
ATOM 817 C CA . GLY A 1 101 ? -32.572 -3.760 19.309 1.00 84.19 101 GLY A CA 1
ATOM 818 C C . GLY A 1 101 ? -33.594 -4.062 18.233 1.00 84.19 101 GLY A C 1
ATOM 819 O O . GLY A 1 101 ? -33.230 -4.753 17.255 1.00 84.19 101 GLY A O 1
#

Radius of gyration: 23.41 Å; chains: 1; bounding box: 57×26×52 Å

Foldseek 3Di:
DEAEALPCLVVCVVVLVVQAAANAEYALPYDHPDPVSVVSCVVSNYYHDHCPPVVVVVVCCVVPPDPDDDDDDDWPVNDDDDPPQPFDWDDDPTHDIDTGD

pLDDT: mean 91.85, std 2.84, range [82.62, 96.44]